Protein AF-A0A9D4K5U0-F1 (afdb_monomer_lite)

Structure (mmCIF, N/CA/C/O backbone):
data_AF-A0A9D4K5U0-F1
#
_entry.id   AF-A0A9D4K5U0-F1
#
loop_
_atom_site.group_PDB
_atom_site.id
_atom_site.type_symbol
_atom_site.label_atom_id
_atom_site.label_alt_id
_atom_site.label_comp_id
_atom_site.label_asym_id
_atom_site.label_entity_id
_atom_site.label_seq_id
_atom_site.pdbx_PDB_ins_code
_atom_site.Cartn_x
_atom_site.Cartn_y
_atom_site.Cartn_z
_atom_site.occupancy
_atom_site.B_iso_or_equiv
_atom_site.auth_seq_i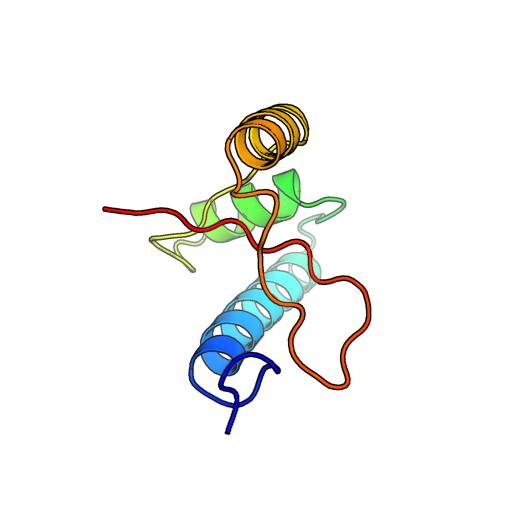d
_atom_site.auth_comp_id
_atom_site.auth_asym_id
_atom_site.auth_atom_id
_atom_site.pdbx_PDB_model_num
ATOM 1 N N . MET A 1 1 ? -20.623 -13.761 14.094 1.00 31.52 1 MET A N 1
ATOM 2 C CA . MET A 1 1 ? -19.199 -14.159 14.022 1.00 31.52 1 MET A CA 1
ATOM 3 C C . MET A 1 1 ? -18.516 -13.243 13.023 1.00 31.52 1 MET A C 1
ATOM 5 O O . MET A 1 1 ? -19.020 -13.097 11.920 1.00 31.52 1 MET A O 1
ATOM 9 N N . ALA A 1 2 ? -17.483 -12.533 13.472 1.00 35.91 2 ALA A N 1
ATOM 10 C CA . ALA A 1 2 ? -16.921 -11.359 12.813 1.00 35.91 2 ALA A CA 1
ATOM 11 C C . ALA A 1 2 ? -16.163 -11.701 11.518 1.00 35.91 2 ALA A C 1
ATOM 13 O O . ALA A 1 2 ? -15.201 -12.464 11.542 1.00 35.91 2 ALA A O 1
ATOM 14 N N . ALA A 1 3 ? -16.563 -11.068 10.413 1.00 42.62 3 ALA A N 1
ATOM 15 C CA . ALA A 1 3 ? -15.874 -11.084 9.119 1.00 42.62 3 ALA A CA 1
ATOM 16 C C . ALA A 1 3 ? -14.646 -10.139 9.068 1.00 42.62 3 ALA A C 1
ATOM 18 O O . ALA A 1 3 ? -14.180 -9.790 7.991 1.00 42.62 3 ALA A O 1
ATOM 19 N N . GLY A 1 4 ? -14.132 -9.705 10.227 1.00 41.12 4 GLY A N 1
ATOM 20 C CA . GLY A 1 4 ? -13.075 -8.688 10.346 1.00 41.12 4 GLY A CA 1
ATOM 21 C C . GLY A 1 4 ? -11.645 -9.222 10.483 1.00 41.12 4 GLY A C 1
ATOM 22 O O . GLY A 1 4 ? -10.720 -8.431 10.590 1.00 41.12 4 GLY A O 1
ATOM 23 N N . ASN A 1 5 ? -11.445 -10.543 10.481 1.00 46.72 5 ASN A N 1
ATOM 24 C CA . ASN A 1 5 ? -10.152 -11.164 10.808 1.00 46.72 5 ASN A CA 1
ATOM 25 C C . ASN A 1 5 ? -9.492 -11.866 9.618 1.00 46.72 5 ASN A C 1
ATOM 27 O O . ASN A 1 5 ? -8.960 -12.957 9.812 1.00 46.72 5 ASN A O 1
ATOM 31 N N . GLY A 1 6 ? -9.578 -11.314 8.402 1.00 47.47 6 GLY A N 1
ATOM 32 C CA . GLY A 1 6 ? -8.943 -11.948 7.239 1.00 47.47 6 GLY A CA 1
ATOM 33 C C . GLY A 1 6 ? -9.313 -13.435 7.131 1.00 47.47 6 GLY A C 1
ATOM 34 O O . GLY A 1 6 ? -8.459 -14.317 7.206 1.00 47.47 6 GLY A O 1
ATOM 35 N N . LYS A 1 7 ? -10.622 -13.710 7.122 1.00 48.03 7 LYS A N 1
ATOM 36 C CA . LYS A 1 7 ? -11.183 -15.038 6.854 1.00 48.03 7 LYS A CA 1
ATOM 37 C C . LYS A 1 7 ? -12.344 -14.875 5.882 1.00 48.03 7 LYS A C 1
ATOM 39 O O . LYS A 1 7 ? -13.473 -14.633 6.304 1.00 48.03 7 LYS A O 1
ATOM 44 N N . GLY A 1 8 ? -12.059 -14.953 4.583 1.00 61.53 8 GLY A N 1
ATOM 45 C CA . GLY A 1 8 ? -13.051 -14.902 3.500 1.00 61.53 8 GLY A CA 1
ATOM 46 C C . GLY A 1 8 ? -12.605 -14.096 2.274 1.00 61.53 8 GLY A C 1
ATOM 47 O O . GLY A 1 8 ? -11.428 -14.054 1.936 1.00 61.53 8 GLY A O 1
ATOM 48 N N . ALA A 1 9 ? -13.548 -13.425 1.601 1.00 58.84 9 ALA A N 1
ATOM 49 C CA . ALA A 1 9 ? -13.273 -12.558 0.444 1.00 58.84 9 ALA A CA 1
ATOM 50 C C . ALA A 1 9 ? -12.138 -11.515 0.646 1.00 58.84 9 ALA A C 1
ATOM 52 O O . ALA A 1 9 ? -11.371 -11.316 -0.301 1.00 58.84 9 ALA A O 1
ATOM 53 N N . PRO A 1 10 ? -11.954 -10.905 1.841 1.00 59.31 10 PRO A N 1
ATOM 54 C CA . PRO A 1 10 ? -10.817 -10.018 2.107 1.00 59.31 10 PRO A CA 1
ATOM 55 C C . PRO A 1 10 ? -9.449 -10.700 1.935 1.00 59.31 10 PRO A C 1
ATOM 57 O O . PRO A 1 10 ? -8.506 -10.058 1.477 1.00 59.31 10 PRO A O 1
ATOM 60 N N . ASP A 1 11 ? -9.341 -12.005 2.211 1.00 63.28 11 ASP A N 1
ATOM 61 C CA . ASP A 1 11 ? -8.094 -12.764 2.012 1.00 63.28 11 ASP A CA 1
ATOM 62 C C . ASP A 1 11 ? -7.805 -13.011 0.550 1.00 63.28 11 ASP A C 1
ATOM 64 O O . ASP A 1 11 ? -6.647 -13.054 0.151 1.00 63.28 11 ASP A O 1
ATOM 68 N N . GLY A 1 12 ? -8.853 -13.173 -0.259 1.00 73.38 12 GLY A N 1
ATOM 69 C CA . GLY A 1 12 ? -8.713 -13.284 -1.704 1.00 73.38 12 GLY A CA 1
ATOM 70 C C . GLY A 1 12 ? -8.067 -12.025 -2.273 1.00 73.38 12 GLY A C 1
ATOM 71 O O . GLY A 1 12 ? -7.092 -12.117 -3.014 1.00 73.38 12 GLY A O 1
ATOM 72 N N . ILE A 1 13 ? -8.555 -10.854 -1.857 1.00 79.25 13 ILE A N 1
ATOM 73 C CA . ILE A 1 13 ? -8.015 -9.556 -2.279 1.00 79.25 13 ILE A CA 1
ATOM 74 C C . ILE A 1 13 ? -6.584 -9.382 -1.762 1.00 79.25 13 ILE A C 1
ATOM 76 O O . ILE A 1 13 ? -5.680 -9.100 -2.549 1.00 79.25 13 ILE A O 1
ATOM 80 N N . GLY A 1 14 ? -6.348 -9.628 -0.470 1.00 82.19 14 GLY A N 1
ATOM 81 C CA . GLY A 1 14 ? -5.011 -9.546 0.121 1.00 82.19 14 GLY A CA 1
ATOM 82 C C . GLY A 1 14 ? -4.008 -10.499 -0.537 1.00 82.19 14 GLY A C 1
ATOM 83 O O . GLY A 1 14 ? -2.875 -10.113 -0.817 1.00 82.19 14 GLY A O 1
ATOM 84 N N . ALA A 1 15 ? -4.424 -11.725 -0.863 1.00 84.00 15 ALA A N 1
ATOM 85 C CA . ALA A 1 15 ? -3.590 -12.705 -1.550 1.00 84.00 15 ALA A CA 1
ATOM 86 C C . ALA A 1 15 ? -3.292 -12.308 -3.001 1.00 84.00 15 ALA A C 1
ATOM 88 O O . ALA A 1 15 ? -2.176 -12.530 -3.465 1.00 84.00 15 ALA A O 1
ATOM 89 N N . VAL A 1 16 ? -4.256 -11.729 -3.723 1.00 87.56 16 VAL A N 1
ATOM 90 C CA . VAL A 1 16 ? -4.039 -11.206 -5.083 1.00 87.56 16 VAL A CA 1
ATOM 91 C C . VAL A 1 16 ? -3.034 -10.057 -5.057 1.00 87.56 16 VAL A C 1
ATOM 93 O O . VAL A 1 16 ? -2.059 -10.095 -5.807 1.00 87.56 16 VAL A O 1
ATOM 96 N N . ILE A 1 17 ? -3.219 -9.095 -4.148 1.00 89.25 17 ILE A N 1
ATOM 97 C CA . ILE A 1 17 ? -2.304 -7.964 -3.953 1.00 89.25 17 ILE A CA 1
ATOM 98 C C . ILE A 1 17 ? -0.896 -8.465 -3.633 1.00 89.25 17 ILE A C 1
ATOM 100 O O . ILE A 1 17 ? 0.062 -8.076 -4.299 1.00 89.25 17 ILE A O 1
ATOM 104 N N . LYS A 1 18 ? -0.772 -9.378 -2.663 1.00 89.19 18 LYS A N 1
ATOM 105 C CA . LYS A 1 18 ? 0.516 -9.952 -2.270 1.00 89.19 18 LYS A CA 1
ATOM 106 C C . LYS A 1 18 ? 1.206 -10.655 -3.435 1.00 89.19 18 LYS A C 1
ATOM 108 O O . LYS A 1 18 ? 2.358 -10.358 -3.715 1.00 89.19 18 LYS A O 1
ATOM 113 N N . ARG A 1 19 ? 0.509 -11.547 -4.145 1.00 90.12 19 ARG A N 1
ATOM 114 C CA . ARG A 1 19 ? 1.096 -12.278 -5.282 1.00 90.12 19 ARG A CA 1
ATOM 115 C C . ARG A 1 19 ? 1.552 -11.342 -6.396 1.00 90.12 19 ARG A C 1
ATOM 117 O O . ARG A 1 19 ? 2.586 -11.590 -7.005 1.00 90.12 19 ARG A O 1
ATOM 124 N N . ALA A 1 20 ? 0.796 -10.282 -6.665 1.00 89.75 20 ALA A N 1
ATOM 125 C CA . ALA A 1 20 ? 1.182 -9.293 -7.661 1.00 89.75 20 ALA A CA 1
ATOM 126 C C . ALA A 1 20 ? 2.409 -8.480 -7.228 1.00 89.75 20 ALA A C 1
ATOM 128 O O . ALA A 1 20 ? 3.286 -8.237 -8.055 1.00 89.75 20 ALA A O 1
ATOM 129 N N . ALA A 1 21 ? 2.498 -8.109 -5.949 1.00 89.75 21 ALA A N 1
ATOM 130 C CA . ALA A 1 21 ? 3.661 -7.426 -5.390 1.00 89.75 21 ALA A CA 1
ATOM 131 C C . ALA A 1 21 ? 4.908 -8.325 -5.400 1.00 89.75 21 ALA A C 1
ATOM 133 O O . ALA A 1 21 ? 5.948 -7.912 -5.904 1.00 89.75 21 ALA A O 1
ATOM 134 N N . ASP A 1 22 ? 4.786 -9.575 -4.944 1.00 92.12 22 ASP A N 1
ATOM 135 C CA . ASP A 1 22 ? 5.864 -10.571 -4.986 1.00 92.12 22 ASP A CA 1
ATOM 136 C C . ASP A 1 22 ? 6.345 -10.781 -6.433 1.00 92.12 22 ASP A C 1
ATOM 138 O O . ASP A 1 22 ? 7.544 -10.834 -6.705 1.00 92.12 22 ASP A O 1
ATOM 142 N N . GLY A 1 23 ? 5.405 -10.837 -7.383 1.00 92.00 23 GLY A N 1
ATOM 143 C CA . GLY A 1 23 ? 5.700 -10.891 -8.808 1.00 92.00 23 GLY A CA 1
ATOM 144 C C . GLY A 1 23 ? 6.456 -9.659 -9.301 1.00 92.00 23 GLY A C 1
ATOM 145 O O . GLY A 1 23 ? 7.425 -9.808 -10.034 1.00 92.00 23 GLY A O 1
ATOM 146 N N . ALA A 1 24 ? 6.063 -8.449 -8.908 1.00 90.25 24 ALA A N 1
ATOM 147 C CA . ALA A 1 24 ? 6.765 -7.224 -9.288 1.00 90.25 24 ALA A CA 1
ATOM 148 C C . ALA A 1 24 ? 8.217 -7.220 -8.780 1.00 90.25 24 ALA A C 1
ATOM 150 O O . ALA A 1 24 ? 9.143 -7.018 -9.567 1.00 90.25 24 ALA A O 1
ATOM 151 N N . VAL A 1 25 ? 8.419 -7.562 -7.504 1.00 92.31 25 VAL A N 1
ATOM 152 C CA . VAL A 1 25 ? 9.750 -7.657 -6.884 1.00 92.31 25 VAL A CA 1
ATOM 153 C C . VAL A 1 25 ? 10.615 -8.707 -7.581 1.00 92.31 25 VAL A C 1
ATOM 155 O O . VAL A 1 25 ? 11.786 -8.459 -7.868 1.00 92.31 25 VAL A O 1
ATOM 158 N N . LEU A 1 26 ? 10.037 -9.859 -7.937 1.00 93.69 26 LEU A N 1
ATOM 159 C CA . LEU A 1 26 ? 10.741 -10.899 -8.691 1.00 93.69 26 LEU A CA 1
ATOM 160 C C . LEU A 1 26 ? 11.245 -10.399 -10.057 1.00 93.69 26 LEU A C 1
ATOM 162 O O . LEU A 1 26 ? 12.307 -10.821 -10.507 1.00 93.69 26 LEU A O 1
ATOM 166 N N . HIS A 1 27 ? 10.523 -9.475 -10.695 1.00 90.69 27 HIS A N 1
ATOM 167 C CA . HIS A 1 27 ? 10.917 -8.842 -11.959 1.00 90.69 27 HIS A CA 1
ATOM 168 C C . HIS A 1 27 ? 11.773 -7.577 -11.760 1.00 90.69 27 HIS A C 1
ATOM 170 O O . HIS A 1 27 ? 11.880 -6.760 -12.671 1.00 90.69 27 HIS A O 1
ATOM 176 N N . SER A 1 28 ? 12.417 -7.434 -10.593 1.00 88.69 28 SER A N 1
ATOM 177 C CA . SER A 1 28 ? 13.305 -6.314 -10.246 1.00 88.69 28 SER A CA 1
ATOM 178 C C . SER A 1 28 ? 12.619 -4.943 -10.169 1.00 88.69 28 SER A C 1
ATOM 180 O O . SER A 1 28 ? 13.288 -3.919 -10.299 1.00 88.69 28 SER A O 1
ATOM 182 N N . GLU A 1 29 ? 11.305 -4.899 -9.934 1.00 89.56 29 GLU A N 1
ATOM 183 C CA . GLU A 1 29 ? 10.627 -3.663 -9.531 1.00 89.56 29 GLU A CA 1
ATOM 184 C C . GLU A 1 29 ? 10.790 -3.452 -8.021 1.00 89.56 29 GLU A C 1
ATOM 186 O O . GLU A 1 29 ? 10.572 -4.367 -7.227 1.00 89.56 29 GLU A O 1
ATOM 191 N N . ASP A 1 30 ? 11.171 -2.242 -7.619 1.00 90.69 30 ASP A N 1
ATOM 192 C CA . ASP A 1 30 ? 11.390 -1.913 -6.212 1.00 90.69 30 ASP A CA 1
ATOM 193 C C . ASP A 1 30 ? 10.102 -1.385 -5.556 1.00 90.69 30 ASP A C 1
ATOM 195 O O . ASP A 1 30 ? 9.489 -0.427 -6.035 1.00 90.69 30 ASP A O 1
ATOM 199 N N . ILE A 1 31 ? 9.690 -2.015 -4.452 1.00 91.88 31 ILE A N 1
ATOM 200 C CA . ILE A 1 31 ? 8.505 -1.651 -3.665 1.00 91.88 31 ILE A CA 1
ATOM 201 C C . ILE A 1 31 ? 8.960 -1.360 -2.236 1.00 91.88 31 ILE A C 1
ATOM 203 O O . ILE A 1 31 ? 9.073 -2.257 -1.401 1.00 91.88 31 ILE A O 1
ATOM 207 N N . VAL A 1 32 ? 9.205 -0.084 -1.949 1.00 93.12 32 VAL A N 1
ATOM 208 C CA . VAL A 1 32 ? 9.802 0.375 -0.682 1.00 93.12 32 VAL A CA 1
ATOM 209 C C . VAL A 1 32 ? 8.788 0.961 0.298 1.00 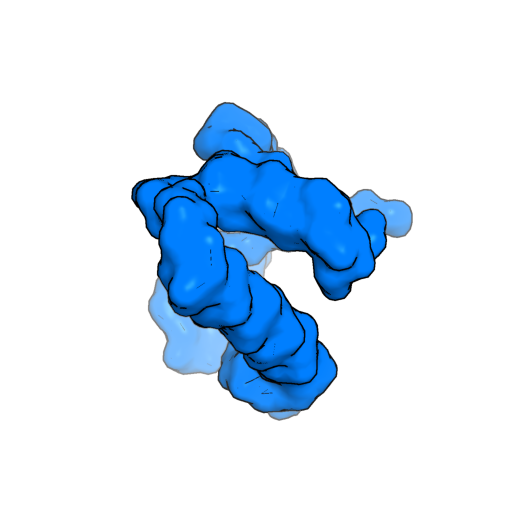93.12 32 VAL A C 1
ATOM 211 O O . VAL A 1 32 ? 9.105 1.178 1.465 1.00 93.12 32 VAL A O 1
ATOM 214 N N . ASN A 1 33 ? 7.573 1.265 -0.162 1.00 91.19 33 ASN A N 1
ATOM 215 C CA . ASN A 1 33 ? 6.527 1.906 0.637 1.00 91.19 33 ASN A CA 1
ATOM 216 C C . ASN A 1 33 ? 5.126 1.720 0.019 1.00 91.19 33 ASN A C 1
ATOM 218 O O . ASN A 1 33 ? 4.971 1.180 -1.076 1.00 91.19 33 ASN A O 1
ATOM 222 N N . ALA A 1 34 ? 4.093 2.205 0.712 1.00 89.69 34 ALA A N 1
ATOM 223 C CA . ALA A 1 34 ? 2.705 2.103 0.255 1.00 89.69 34 ALA A CA 1
ATOM 224 C C . ALA A 1 34 ? 2.445 2.803 -1.094 1.00 89.69 34 ALA A C 1
ATOM 226 O O . ALA A 1 34 ? 1.646 2.312 -1.887 1.00 89.69 34 ALA A O 1
ATOM 227 N N . VAL A 1 35 ? 3.147 3.906 -1.379 1.00 92.06 35 VAL A N 1
ATOM 228 C CA . VAL A 1 35 ? 3.014 4.659 -2.639 1.00 92.06 35 VAL A CA 1
ATOM 229 C C . VAL A 1 35 ? 3.531 3.833 -3.819 1.00 92.06 35 VAL A C 1
ATOM 231 O O . VAL A 1 35 ? 2.807 3.597 -4.781 1.00 92.06 35 VAL A O 1
ATOM 234 N N . SER A 1 36 ? 4.758 3.317 -3.713 1.00 92.94 36 SER A N 1
ATOM 235 C CA . SER A 1 36 ? 5.362 2.449 -4.736 1.00 92.94 36 SER A CA 1
ATOM 236 C C . SER A 1 36 ? 4.558 1.164 -4.954 1.00 92.94 36 SER A C 1
ATOM 238 O O . SER A 1 36 ? 4.402 0.729 -6.096 1.00 92.94 36 SER A O 1
ATOM 240 N N . LEU A 1 37 ? 3.970 0.595 -3.895 1.00 91.56 37 LEU A N 1
ATOM 241 C CA . LEU A 1 37 ? 3.050 -0.538 -4.003 1.00 91.56 37 LEU A CA 1
ATOM 242 C C . LEU A 1 37 ? 1.786 -0.160 -4.791 1.00 91.56 37 LEU A C 1
ATOM 244 O O . LEU A 1 37 ? 1.422 -0.857 -5.738 1.00 91.56 37 LEU A O 1
ATOM 248 N N . TYR A 1 38 ? 1.134 0.945 -4.423 1.00 92.44 38 TYR A N 1
ATOM 249 C CA . TYR A 1 38 ? -0.074 1.441 -5.082 1.00 92.44 38 TYR A CA 1
ATOM 250 C C . TYR A 1 38 ? 0.152 1.690 -6.577 1.00 92.44 38 TYR A C 1
ATOM 252 O O . TYR A 1 38 ? -0.601 1.182 -7.413 1.00 92.44 38 TYR A O 1
ATOM 260 N N . ASP A 1 39 ? 1.222 2.404 -6.925 1.00 91.44 39 ASP A N 1
ATOM 261 C CA . ASP A 1 39 ? 1.563 2.723 -8.311 1.00 91.44 39 ASP A CA 1
ATOM 262 C C . ASP A 1 39 ? 1.821 1.461 -9.132 1.00 91.44 39 ASP A C 1
ATOM 264 O O . ASP A 1 39 ? 1.339 1.332 -10.259 1.00 91.44 39 ASP A O 1
ATOM 268 N N . THR A 1 40 ? 2.561 0.511 -8.564 1.00 91.38 40 THR A N 1
ATOM 269 C CA . THR A 1 40 ? 2.902 -0.754 -9.220 1.00 91.38 40 THR A CA 1
ATOM 270 C C . THR A 1 40 ? 1.654 -1.577 -9.526 1.00 91.38 40 THR A C 1
ATOM 272 O O . THR A 1 40 ? 1.461 -2.037 -10.654 1.00 91.38 40 THR A O 1
ATOM 275 N N . LEU A 1 41 ? 0.764 -1.731 -8.546 1.00 90.62 41 LEU A N 1
ATOM 276 C CA . LEU A 1 41 ? -0.469 -2.506 -8.702 1.00 90.62 41 LEU A CA 1
ATOM 277 C C . LEU A 1 41 ? -1.458 -1.835 -9.660 1.00 90.62 41 LEU A C 1
ATOM 279 O O . LEU A 1 41 ? -2.106 -2.528 -10.450 1.00 90.62 41 LEU A O 1
ATOM 283 N N . THR A 1 42 ? -1.533 -0.501 -9.629 1.00 89.19 42 THR A N 1
ATOM 284 C CA . THR A 1 42 ? -2.378 0.294 -10.529 1.00 89.19 42 THR A CA 1
ATOM 285 C C . THR A 1 42 ? -1.886 0.191 -11.971 1.00 89.19 42 THR A C 1
ATOM 287 O O . THR A 1 42 ? -2.672 -0.120 -12.864 1.00 89.19 42 THR A O 1
ATOM 290 N N . LYS A 1 43 ? -0.575 0.344 -12.211 1.00 87.81 43 LYS A N 1
ATOM 291 C CA . LYS A 1 43 ? 0.038 0.184 -13.545 1.00 87.81 43 LYS 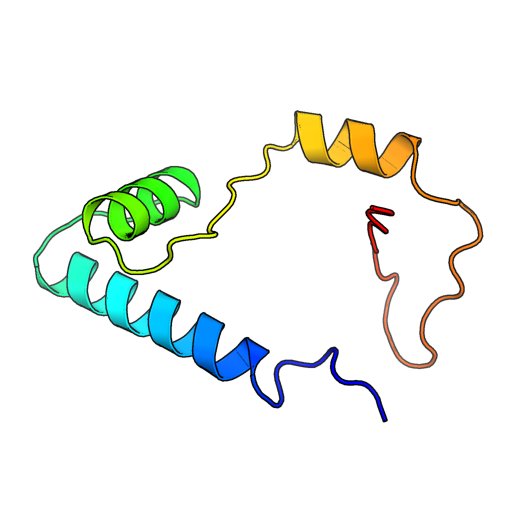A CA 1
ATOM 292 C C . LYS A 1 43 ? -0.176 -1.214 -14.125 1.00 87.81 43 LYS A C 1
ATOM 294 O O . LYS A 1 43 ? -0.377 -1.349 -15.328 1.00 87.81 43 LYS A O 1
ATOM 299 N N . LYS A 1 44 ? -0.147 -2.249 -13.281 1.00 85.50 44 LYS A N 1
ATOM 300 C CA . LYS A 1 44 ? -0.382 -3.646 -13.683 1.00 85.50 44 LYS A CA 1
ATOM 301 C C . LYS A 1 44 ? -1.869 -4.004 -13.826 1.00 85.50 44 LYS A C 1
ATOM 303 O O . LYS A 1 44 ? -2.171 -5.117 -14.244 1.00 85.50 44 LYS A O 1
ATOM 308 N N . GLY A 1 45 ? -2.793 -3.101 -13.481 1.00 84.38 45 GLY A N 1
ATOM 309 C CA . GLY A 1 45 ? -4.239 -3.326 -13.592 1.00 84.38 45 GLY A CA 1
ATOM 310 C C . GLY A 1 45 ? -4.792 -4.399 -12.645 1.00 84.38 45 GLY A C 1
ATOM 311 O O . GLY A 1 45 ? -5.833 -4.985 -12.927 1.00 84.38 45 GLY A O 1
ATOM 312 N N . ILE A 1 46 ? -4.100 -4.687 -11.537 1.00 77.56 46 ILE A N 1
ATOM 313 C CA . ILE A 1 46 ? -4.419 -5.811 -10.634 1.00 77.56 46 ILE A CA 1
ATOM 314 C C . ILE A 1 46 ? -5.607 -5.497 -9.704 1.00 77.56 46 ILE A C 1
ATOM 316 O O . ILE A 1 46 ? -6.268 -6.414 -9.219 1.00 77.56 46 ILE A O 1
ATOM 320 N N . ALA A 1 47 ? -5.905 -4.218 -9.455 1.00 67.56 47 ALA A N 1
ATOM 321 C CA . ALA A 1 47 ? -6.963 -3.806 -8.534 1.00 67.56 47 ALA A CA 1
ATOM 322 C C . ALA A 1 47 ? -7.663 -2.519 -9.020 1.00 67.56 47 ALA A C 1
ATOM 324 O O . ALA A 1 47 ? -7.131 -1.430 -8.816 1.00 67.56 47 ALA A O 1
ATOM 325 N N . PRO A 1 48 ? -8.863 -2.603 -9.630 1.00 63.31 48 PRO A N 1
ATOM 326 C CA . PRO A 1 48 ? -9.568 -1.429 -10.162 1.00 63.31 48 PRO A CA 1
ATOM 327 C C . PRO A 1 48 ? -10.095 -0.470 -9.080 1.00 63.31 48 PRO A C 1
ATOM 329 O O . PRO A 1 48 ? -10.470 0.656 -9.390 1.00 63.31 48 PRO A O 1
ATOM 332 N N . HIS A 1 49 ? -10.115 -0.901 -7.815 1.00 77.12 49 HIS A N 1
ATOM 333 C CA . HIS A 1 49 ? -10.589 -0.118 -6.671 1.00 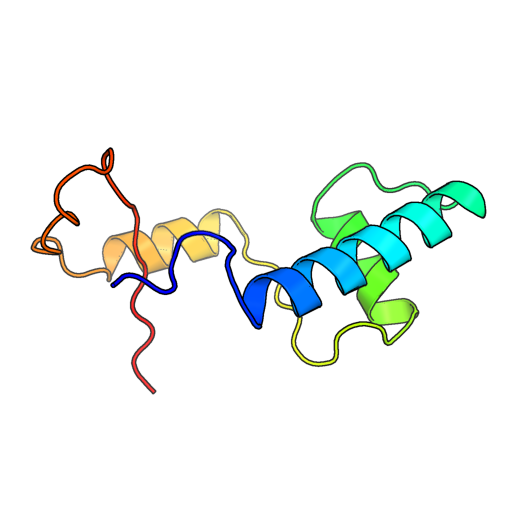77.12 49 HIS A CA 1
ATOM 334 C C . HIS A 1 49 ? -9.577 -0.150 -5.520 1.00 77.12 49 HIS A C 1
ATOM 336 O O . HIS A 1 49 ? -9.916 -0.486 -4.386 1.00 77.12 49 HIS A O 1
ATOM 342 N N . LEU A 1 50 ? -8.310 0.128 -5.825 1.00 85.81 50 LEU A N 1
ATOM 343 C CA . LEU A 1 50 ? -7.304 0.400 -4.804 1.00 85.81 50 LEU A CA 1
ATOM 344 C C . LEU A 1 50 ? -7.328 1.898 -4.485 1.00 85.81 50 LEU A C 1
ATOM 346 O O . LEU A 1 50 ? -7.433 2.716 -5.394 1.00 85.81 50 LEU A O 1
ATOM 350 N N . PHE A 1 51 ? -7.213 2.256 -3.208 1.00 87.38 51 PHE A N 1
ATOM 351 C CA . PHE A 1 51 ? -7.119 3.645 -2.763 1.00 87.38 51 PHE A CA 1
ATOM 352 C C . PHE A 1 51 ? -5.902 3.792 -1.857 1.00 87.38 51 PHE A C 1
ATOM 354 O O . PHE A 1 51 ? -5.679 2.962 -0.975 1.00 87.38 51 PHE A O 1
ATOM 361 N N . LEU A 1 52 ? -5.122 4.846 -2.080 1.00 89.00 52 LEU A N 1
ATOM 362 C CA . LEU A 1 52 ? -4.048 5.252 -1.185 1.00 89.00 52 LEU A CA 1
ATOM 363 C C . LEU A 1 52 ? -4.602 6.312 -0.230 1.00 89.00 52 LEU A C 1
ATOM 365 O O . LEU A 1 52 ? -5.114 7.331 -0.686 1.00 89.00 52 LEU A O 1
ATOM 369 N N . ILE A 1 53 ? -4.510 6.054 1.073 1.00 88.38 53 ILE A N 1
ATOM 370 C CA . ILE A 1 53 ? -4.921 6.991 2.123 1.00 88.38 53 ILE A CA 1
ATOM 371 C C . ILE A 1 53 ? -3.652 7.617 2.700 1.00 88.38 53 ILE A C 1
ATOM 373 O O . ILE A 1 53 ? -2.748 6.886 3.108 1.00 88.38 53 ILE A O 1
ATOM 377 N N . THR A 1 54 ? -3.570 8.946 2.705 1.00 89.06 54 THR A N 1
ATOM 378 C CA . THR A 1 54 ? -2.481 9.686 3.357 1.00 89.06 54 THR A CA 1
ATOM 379 C C . THR A 1 54 ? -2.775 9.914 4.837 1.00 89.06 54 THR A C 1
ATOM 381 O O . THR A 1 54 ? -3.929 9.853 5.267 1.00 89.06 54 THR A O 1
ATOM 384 N N . ASP A 1 55 ? -1.738 10.224 5.614 1.00 86.38 55 ASP A N 1
ATOM 385 C CA . ASP A 1 55 ? -1.888 10.519 7.043 1.00 86.38 55 ASP A CA 1
ATOM 386 C C . ASP A 1 55 ? -2.838 11.707 7.280 1.00 86.38 55 ASP A C 1
ATOM 388 O O . ASP A 1 55 ? -3.730 11.616 8.116 1.00 86.38 55 ASP A O 1
ATOM 392 N N . ASP A 1 56 ? -2.754 12.764 6.464 1.00 86.50 56 ASP A N 1
ATOM 393 C CA . ASP A 1 56 ? -3.669 13.915 6.545 1.00 86.50 56 ASP A CA 1
ATOM 394 C C . ASP A 1 56 ? -5.142 13.507 6.360 1.00 86.50 56 ASP A C 1
ATOM 396 O O . ASP A 1 56 ? -6.025 13.952 7.099 1.00 86.50 56 ASP A O 1
ATOM 400 N N . GLN A 1 57 ? -5.416 12.632 5.384 1.00 83.31 57 GLN A N 1
ATOM 401 C CA . GLN A 1 57 ? -6.762 12.110 5.134 1.00 83.31 57 GLN A CA 1
ATOM 402 C C . GLN A 1 57 ? -7.238 11.240 6.298 1.00 83.31 57 GLN A C 1
ATOM 404 O O . GLN A 1 57 ? -8.412 11.281 6.663 1.00 83.31 57 GLN A O 1
ATOM 409 N N . PHE A 1 58 ? -6.335 10.459 6.890 1.00 81.94 58 PHE A N 1
ATOM 410 C CA . PHE A 1 58 ? -6.638 9.656 8.066 1.00 81.94 58 PHE A CA 1
ATOM 411 C C . PHE A 1 58 ? -6.992 10.540 9.269 1.00 81.94 58 PHE A C 1
ATOM 413 O O . PHE A 1 58 ? -8.030 10.326 9.894 1.00 81.94 58 PHE A O 1
ATOM 420 N N . GLU A 1 59 ? -6.198 11.572 9.555 1.00 85.56 59 GLU A N 1
ATOM 421 C CA . GLU A 1 59 ? -6.442 12.506 10.660 1.00 85.56 59 GLU A CA 1
ATOM 422 C C . GLU A 1 59 ? -7.752 13.288 10.498 1.00 85.56 59 GLU A C 1
ATOM 424 O O . GLU A 1 59 ? -8.454 13.556 11.477 1.00 85.56 59 GLU A O 1
ATOM 429 N N . GLU A 1 60 ? -8.100 13.682 9.273 1.00 84.06 60 GLU A N 1
ATOM 430 C CA . GLU A 1 60 ? -9.377 14.337 8.985 1.00 84.06 60 GLU A CA 1
ATOM 431 C C . GLU A 1 60 ? -10.560 13.399 9.256 1.00 84.06 60 GLU A C 1
ATOM 433 O O . GLU A 1 60 ? -11.531 13.798 9.902 1.00 84.06 60 GLU A O 1
ATOM 438 N N . GLN A 1 61 ? -10.460 12.138 8.828 1.00 79.00 61 GLN A N 1
ATOM 439 C CA . GLN A 1 61 ? -11.493 11.133 9.078 1.00 79.00 61 GLN A CA 1
ATOM 440 C C . GLN A 1 61 ? -11.586 10.739 10.556 1.00 79.00 61 GLN A C 1
ATOM 442 O O . GLN A 1 61 ? -12.677 10.494 11.065 1.00 79.00 61 GLN A O 1
ATOM 447 N N . GLU A 1 62 ? -10.474 10.721 11.287 1.00 78.12 62 GLU A N 1
ATOM 448 C CA . GLU A 1 62 ? -10.489 10.445 12.725 1.00 78.12 62 GLU A CA 1
ATOM 449 C C . GLU A 1 62 ? -11.220 11.550 13.507 1.00 78.12 62 GLU A C 1
ATOM 451 O O . GLU A 1 62 ? -11.935 11.264 14.469 1.00 78.12 62 GLU A O 1
ATOM 456 N N . LYS A 1 63 ? -11.125 12.813 13.066 1.00 80.19 63 LYS A N 1
ATOM 457 C CA . LYS A 1 63 ? -11.861 13.940 13.672 1.00 80.19 63 LYS A CA 1
ATOM 458 C C . LYS A 1 63 ? -13.372 13.851 13.453 1.00 80.19 63 LYS A C 1
ATOM 460 O O . LYS A 1 63 ? -14.127 14.344 14.292 1.00 80.19 63 LYS A O 1
ATOM 465 N N . THR A 1 64 ? -13.808 13.270 12.338 1.00 76.62 64 THR A N 1
ATOM 466 C CA . THR A 1 64 ? -15.230 13.118 11.989 1.00 76.62 64 THR A CA 1
ATOM 467 C C . THR A 1 64 ? -15.822 11.793 12.469 1.00 76.62 64 THR A C 1
ATOM 469 O O . THR A 1 64 ? -17.047 11.661 12.531 1.00 76.62 64 THR A O 1
ATOM 472 N N . ALA A 1 65 ? -14.982 10.830 12.860 1.00 68.50 65 ALA A N 1
ATOM 473 C CA . ALA A 1 65 ? -15.418 9.543 13.377 1.00 68.50 65 ALA A CA 1
ATOM 474 C C . ALA A 1 65 ? -16.224 9.695 14.690 1.00 68.50 65 ALA A C 1
ATOM 476 O O . ALA A 1 65 ? -15.849 10.468 15.580 1.00 68.50 65 ALA A O 1
ATOM 477 N N . PRO A 1 66 ? -17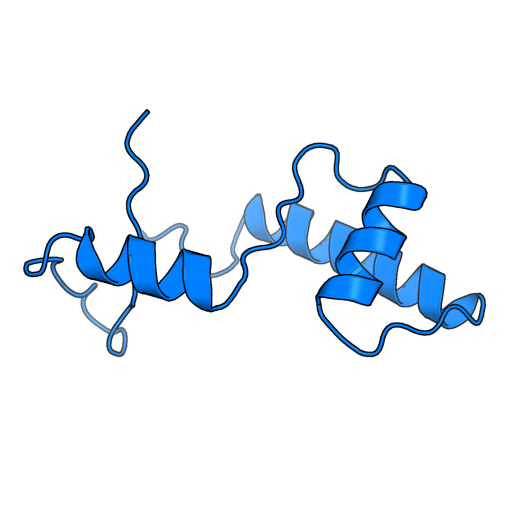.331 8.944 14.863 1.00 75.38 66 PRO A N 1
ATOM 478 C CA . PRO A 1 66 ? -18.086 8.941 16.111 1.00 75.38 66 PRO A CA 1
ATOM 479 C C . PRO A 1 66 ? -17.201 8.494 17.281 1.00 75.38 66 PRO A C 1
ATOM 481 O O . PRO A 1 66 ? -16.645 7.398 17.265 1.00 75.38 66 PRO A O 1
ATOM 484 N N . LYS A 1 67 ? -17.102 9.323 18.326 1.00 67.62 67 LYS A N 1
ATOM 485 C CA . LYS A 1 67 ? -16.268 9.034 19.509 1.00 67.62 67 LYS A CA 1
ATOM 486 C C . LYS A 1 67 ? -16.769 7.842 20.335 1.00 67.62 67 LYS A C 1
ATOM 488 O O . LYS A 1 67 ? -15.984 7.237 21.057 1.00 67.62 67 LYS A O 1
ATOM 493 N N . ASP A 1 68 ? -18.042 7.484 20.172 1.00 68.06 68 ASP A N 1
ATOM 494 C CA . ASP A 1 68 ? -18.721 6.408 20.902 1.00 68.06 68 ASP A CA 1
ATOM 495 C C . ASP A 1 68 ? -18.815 5.104 20.087 1.00 68.06 68 ASP A C 1
ATOM 497 O O . ASP A 1 68 ? -19.812 4.380 20.136 1.00 68.06 68 ASP A O 1
ATOM 501 N N . LEU A 1 69 ? -17.779 4.782 19.307 1.00 65.19 69 LEU A N 1
ATOM 502 C CA . LEU A 1 69 ? -17.669 3.469 18.673 1.00 65.19 69 LEU A CA 1
ATOM 503 C C . LEU A 1 69 ? -17.500 2.396 19.759 1.00 65.19 69 LEU A C 1
ATOM 505 O O . LEU A 1 69 ? -16.493 2.359 20.469 1.00 65.19 69 LEU A O 1
ATOM 509 N N . GLN A 1 70 ? -18.493 1.509 19.894 1.00 63.53 70 GLN A N 1
ATOM 510 C CA . GLN A 1 70 ? -18.371 0.343 20.767 1.00 63.53 70 GLN A CA 1
ATOM 511 C C . GLN A 1 70 ? -17.181 -0.501 20.315 1.00 63.53 70 GLN A C 1
ATOM 513 O O . GLN A 1 70 ? -17.174 -1.054 19.215 1.00 63.53 70 GLN A O 1
ATOM 518 N N . ALA A 1 71 ? -16.179 -0.612 21.187 1.00 58.81 71 ALA A N 1
ATOM 519 C CA . ALA A 1 71 ? -15.077 -1.529 20.973 1.00 58.81 71 ALA A CA 1
ATOM 520 C C . ALA A 1 71 ? -15.629 -2.950 20.811 1.00 58.81 71 ALA A C 1
ATO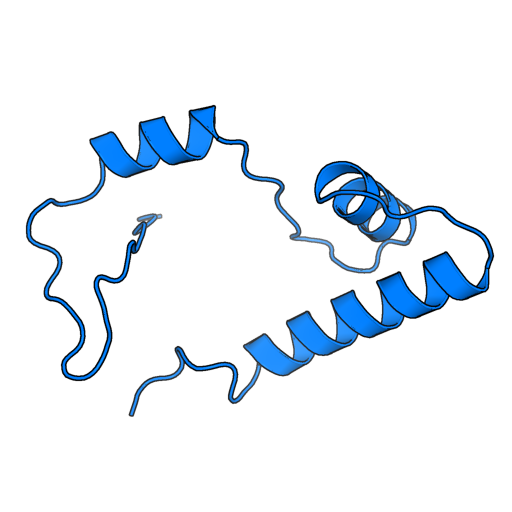M 522 O O . ALA A 1 71 ? -16.468 -3.404 21.595 1.00 58.81 71 ALA A O 1
ATOM 523 N N . VAL A 1 72 ? -15.153 -3.664 19.793 1.00 65.50 72 VAL A N 1
ATOM 524 C CA . VAL A 1 72 ? -15.490 -5.076 19.633 1.00 65.50 72 VAL A CA 1
ATOM 525 C C . VAL A 1 72 ? -14.906 -5.833 20.830 1.00 65.50 72 VAL A C 1
ATOM 527 O O . VAL A 1 72 ? -13.723 -5.716 21.154 1.00 65.50 72 VAL A O 1
ATOM 530 N N . ASN A 1 73 ? -15.746 -6.589 21.537 1.00 51.88 73 ASN A N 1
ATOM 531 C CA . ASN A 1 73 ? -15.297 -7.346 22.705 1.00 51.88 73 ASN A CA 1
ATOM 532 C C . ASN A 1 73 ? -14.183 -8.331 22.315 1.00 51.88 73 ASN A C 1
ATOM 534 O O . ASN A 1 73 ? -14.343 -9.129 21.392 1.00 51.88 73 ASN A O 1
ATOM 538 N N . GLY A 1 74 ? -13.071 -8.294 23.054 1.00 63.47 74 GLY A N 1
ATOM 539 C CA . GLY A 1 74 ? -11.916 -9.171 22.838 1.00 63.47 74 GLY A CA 1
ATOM 540 C C . GLY A 1 74 ? -10.847 -8.627 21.885 1.00 63.47 74 GLY A C 1
ATOM 541 O O . GLY A 1 74 ? -9.871 -9.328 21.628 1.00 63.47 74 GLY A O 1
ATOM 542 N N . THR A 1 75 ? -10.984 -7.398 21.385 1.00 58.28 75 THR A N 1
ATOM 543 C CA . THR A 1 75 ? -9.938 -6.716 20.605 1.00 58.28 75 THR A CA 1
ATOM 544 C C . THR A 1 75 ? -9.351 -5.530 21.370 1.00 58.28 75 THR A C 1
ATOM 546 O O . THR A 1 75 ? -10.032 -4.917 22.190 1.00 58.28 75 THR A O 1
ATOM 549 N N . MET A 1 76 ? -8.085 -5.191 21.093 1.00 64.75 76 MET A N 1
ATOM 550 C CA . MET A 1 76 ? -7.485 -3.914 21.520 1.00 64.75 76 MET A CA 1
ATOM 551 C C . MET A 1 76 ? -8.262 -2.726 20.915 1.00 64.75 76 MET A C 1
ATOM 553 O O . MET A 1 76 ? -9.167 -2.942 20.111 1.00 64.75 76 MET A O 1
ATOM 557 N N . LYS A 1 77 ? -7.935 -1.473 21.277 1.00 59.19 77 LYS A N 1
ATOM 558 C CA . LYS A 1 77 ? -8.568 -0.277 20.678 1.00 59.19 77 LYS A CA 1
ATOM 559 C C . LYS A 1 77 ? -8.571 -0.381 19.143 1.00 59.19 77 LYS A C 1
ATOM 561 O O . LYS A 1 77 ? -7.514 -0.310 18.524 1.00 59.19 77 LYS A O 1
ATOM 566 N N . ILE A 1 78 ? -9.751 -0.572 18.547 1.00 62.66 78 ILE A N 1
ATOM 567 C CA . ILE A 1 78 ? -9.936 -0.577 17.093 1.00 62.66 78 ILE A CA 1
ATOM 568 C C . ILE A 1 78 ? -10.207 0.862 16.661 1.00 62.66 78 ILE A C 1
ATOM 570 O O . ILE A 1 78 ? -11.193 1.457 17.092 1.00 62.66 78 ILE A O 1
ATOM 574 N N . HIS A 1 79 ? -9.357 1.399 15.789 1.00 57.94 79 HIS A N 1
ATOM 575 C CA . HIS A 1 79 ? -9.638 2.635 15.063 1.00 57.94 79 HIS A CA 1
ATOM 576 C C . HIS A 1 79 ? -10.453 2.258 13.816 1.00 57.94 79 HIS A C 1
ATOM 578 O O . HIS A 1 79 ? -9.896 1.766 12.837 1.00 57.94 79 HIS A O 1
ATOM 584 N N . GLN A 1 80 ? -11.783 2.392 13.879 1.00 57.56 80 GLN A N 1
ATOM 585 C CA . GLN A 1 80 ? -12.681 2.124 12.749 1.00 57.56 80 GLN A CA 1
ATOM 586 C C . GLN A 1 80 ? -13.188 3.444 12.164 1.00 57.56 80 GLN A C 1
ATOM 588 O O . GLN A 1 80 ? -13.768 4.257 12.878 1.00 57.56 80 GLN A O 1
ATOM 593 N N . VAL A 1 81 ? -13.027 3.621 10.854 1.00 54.06 81 VAL A N 1
ATOM 594 C CA . VAL A 1 81 ? -13.608 4.740 10.101 1.00 54.06 81 VAL A CA 1
ATOM 595 C C . VAL A 1 81 ? -14.860 4.227 9.387 1.00 54.06 81 VAL A C 1
ATOM 597 O O . VAL A 1 81 ? -14.775 3.315 8.565 1.00 54.06 81 VAL A O 1
ATOM 600 N N . ASN A 1 82 ? -16.031 4.774 9.723 1.00 49.34 82 ASN A N 1
ATOM 601 C CA . ASN A 1 82 ? -17.289 4.459 9.040 1.00 49.34 82 ASN A CA 1
ATOM 602 C C . ASN A 1 82 ? -17.525 5.482 7.925 1.00 49.34 82 ASN A C 1
ATOM 604 O O . ASN A 1 82 ? -17.830 6.638 8.203 1.00 49.34 82 ASN A O 1
ATOM 608 N N . ILE A 1 83 ? -17.425 5.043 6.671 1.00 47.84 83 ILE A N 1
ATOM 609 C CA . ILE A 1 83 ? -17.830 5.838 5.509 1.00 47.84 83 ILE A CA 1
ATOM 610 C C . ILE A 1 83 ? -19.303 5.512 5.236 1.00 47.84 83 ILE A C 1
ATOM 612 O O . ILE A 1 83 ? -19.620 4.397 4.822 1.00 47.84 83 ILE A O 1
ATOM 616 N N . TYR A 1 84 ? -20.211 6.454 5.499 1.00 42.09 84 TYR A N 1
ATOM 617 C CA . TYR A 1 84 ? -21.603 6.352 5.050 1.00 42.09 84 TYR A CA 1
ATOM 618 C C . TYR A 1 84 ? -21.694 6.856 3.601 1.00 42.09 84 TYR A C 1
ATOM 620 O O . TYR A 1 84 ? -21.189 7.936 3.300 1.00 42.09 84 TYR A O 1
ATOM 628 N N . THR A 1 85 ? -22.291 6.051 2.715 1.00 38.75 85 THR A N 1
ATOM 629 C CA . THR A 1 85 ? -22.668 6.423 1.335 1.00 38.75 85 THR A CA 1
ATOM 630 C C . THR A 1 85 ? -24.153 6.741 1.284 1.00 38.75 85 THR A C 1
ATOM 632 O O . THR A 1 85 ? -24.912 6.014 1.966 1.00 38.75 85 THR A O 1
#

pLDDT: mean 74.74, std 17.07, range [31.52, 93.69]

Foldseek 3Di:
DDPPPCDPPNVVLVVLLVVQVVVCVVVVQDDDDPVSSVVSCVVVVSDPDDDDADPVNVVVQLVVADPPPPDDPPDDDDPDRDDDD

Radius of gyration: 15.97 Å; chains: 1; bounding box: 36×29×36 Å

Secondary structure (DSSP, 8-state):
--TTSS-SHHHHHHHHHHHHHHHHHHTT----SHHHHHHHHHHTTS-TT--PPPHHHHHHHHHHS-TT-PPPTTSS---------

Sequence (85 aa):
MAAGNGKGAPDGIGAVIKRAADGAVLHSEDIVNAVSLYDTLTKKGIAPHLFLITDDQFEEQEKTAPKDLQAVNGTMKIHQVNIYT

Organism: Dreissena polymorpha (NCBI:txid45954)